Protein AF-A0A2V5W093-F1 (afdb_monomer)

pLDDT: mean 93.18, std 8.91, range [50.94, 98.44]

Structure (mmCIF, N/CA/C/O backbone):
data_AF-A0A2V5W093-F1
#
_entry.id   AF-A0A2V5W093-F1
#
loop_
_atom_site.group_PDB
_atom_site.id
_atom_site.type_symbol
_atom_site.label_atom_id
_atom_site.label_alt_id
_atom_site.label_comp_id
_atom_site.label_asym_id
_atom_site.label_entity_id
_atom_site.label_seq_id
_atom_site.pdbx_PDB_ins_code
_atom_site.Cartn_x
_atom_site.Cartn_y
_atom_site.Cartn_z
_atom_site.occupancy
_atom_site.B_iso_or_equiv
_atom_site.auth_seq_id
_atom_site.auth_comp_id
_atom_site.auth_asym_id
_atom_site.auth_atom_id
_atom_site.pdbx_PDB_model_num
ATOM 1 N N . LEU A 1 1 ? -13.542 -5.066 -13.330 1.00 55.34 1 LEU A N 1
ATOM 2 C CA . LEU A 1 1 ? -12.775 -5.740 -12.252 1.00 55.34 1 LEU A CA 1
ATOM 3 C C . LEU A 1 1 ? -13.691 -6.480 -11.284 1.00 55.34 1 LEU A C 1
ATOM 5 O O . LEU A 1 1 ? -13.252 -7.452 -10.690 1.00 55.34 1 LEU A O 1
ATOM 9 N N . GLU A 1 2 ? -14.960 -6.097 -11.177 1.00 50.94 2 GLU A N 1
ATOM 10 C CA . GLU A 1 2 ? -15.970 -6.882 -10.472 1.00 50.94 2 GLU A CA 1
ATOM 11 C C . GLU A 1 2 ? -16.618 -7.859 -11.447 1.00 50.94 2 GLU A C 1
ATOM 13 O O . GLU A 1 2 ? -17.283 -7.426 -12.386 1.00 50.94 2 GLU A O 1
ATOM 18 N N . THR A 1 3 ? -16.398 -9.166 -11.285 1.00 55.53 3 THR A N 1
ATOM 19 C CA . THR A 1 3 ? -17.405 -10.126 -11.774 1.00 55.53 3 THR A CA 1
ATOM 20 C C . THR A 1 3 ? -17.387 -11.496 -11.092 1.00 55.53 3 THR A C 1
ATOM 22 O O . THR A 1 3 ? -18.453 -12.084 -11.027 1.00 55.53 3 THR A O 1
ATOM 25 N N . ILE A 1 4 ? -16.282 -12.026 -10.535 1.00 62.44 4 ILE A N 1
ATOM 26 C CA . ILE A 1 4 ? -16.303 -13.373 -9.896 1.00 62.44 4 ILE A CA 1
ATOM 27 C C . ILE A 1 4 ? -15.217 -13.554 -8.802 1.00 62.44 4 ILE A C 1
ATOM 29 O O . ILE A 1 4 ? -14.559 -14.589 -8.730 1.00 62.44 4 ILE A O 1
ATOM 33 N N . GLY A 1 5 ? -14.954 -12.548 -7.960 1.00 68.56 5 GLY A N 1
ATOM 34 C CA . GLY A 1 5 ? -13.890 -12.648 -6.949 1.00 68.56 5 GLY A CA 1
ATOM 35 C C . GLY A 1 5 ? -14.062 -11.712 -5.752 1.00 68.56 5 GLY A C 1
ATOM 36 O O . GLY A 1 5 ? -14.987 -10.898 -5.744 1.00 68.56 5 GLY A O 1
ATOM 37 N N . PRO A 1 6 ? -13.187 -11.824 -4.732 1.00 80.81 6 PRO A N 1
ATOM 38 C CA . PRO A 1 6 ? -13.160 -10.893 -3.610 1.00 80.81 6 PRO A CA 1
ATOM 39 C C . PRO A 1 6 ? -13.072 -9.437 -4.095 1.00 80.81 6 PRO A C 1
ATOM 41 O O . PRO A 1 6 ? -12.451 -9.192 -5.133 1.00 80.81 6 PRO A O 1
ATOM 44 N N . PRO A 1 7 ? -13.641 -8.467 -3.357 1.00 87.69 7 PRO A N 1
ATOM 45 C CA . PRO A 1 7 ? -13.568 -7.057 -3.723 1.00 87.69 7 PRO A CA 1
ATOM 46 C C . PRO A 1 7 ? -12.128 -6.610 -3.995 1.00 87.69 7 PRO A C 1
ATOM 48 O O . PRO A 1 7 ? -11.230 -6.849 -3.185 1.00 87.69 7 PRO A O 1
ATOM 51 N N . VAL A 1 8 ? -11.918 -5.934 -5.126 1.00 91.94 8 VAL A N 1
ATOM 52 C CA . VAL A 1 8 ? -10.605 -5.426 -5.539 1.00 91.94 8 VAL A CA 1
ATOM 53 C C . VAL A 1 8 ? -10.576 -3.916 -5.356 1.00 91.94 8 VAL A C 1
ATOM 55 O O . VAL A 1 8 ? -11.416 -3.198 -5.889 1.00 91.94 8 VAL A O 1
ATOM 58 N N . THR A 1 9 ? -9.581 -3.423 -4.624 1.00 94.81 9 THR A N 1
ATOM 59 C CA . THR A 1 9 ? -9.245 -1.996 -4.579 1.00 94.81 9 THR A CA 1
ATOM 60 C C . THR A 1 9 ? -7.979 -1.770 -5.392 1.00 94.81 9 THR A C 1
ATOM 62 O O . THR A 1 9 ? -6.961 -2.411 -5.136 1.00 94.81 9 THR A O 1
ATOM 65 N N . SER A 1 10 ? -8.035 -0.859 -6.359 1.00 95.62 10 SER A N 1
ATOM 66 C CA . SER A 1 10 ? -6.904 -0.499 -7.215 1.00 95.62 10 SER A CA 1
ATOM 67 C C . SER A 1 10 ? -6.608 0.992 -7.126 1.00 95.62 10 SER A C 1
ATOM 69 O O . SER A 1 10 ? -7.521 1.806 -7.000 1.00 95.62 10 SER A O 1
ATOM 71 N N . VAL A 1 11 ? -5.331 1.337 -7.256 1.00 97.75 11 VAL A N 1
ATOM 72 C CA . VAL A 1 11 ? -4.872 2.699 -7.533 1.00 97.75 11 VAL A CA 1
ATOM 73 C C . VAL A 1 11 ? -4.169 2.718 -8.875 1.00 97.75 11 VAL A C 1
ATOM 75 O O . VAL A 1 11 ? -3.580 1.718 -9.287 1.00 97.75 11 VAL A O 1
ATOM 78 N N . ARG A 1 12 ? -4.223 3.857 -9.550 1.00 98.06 12 ARG A N 1
ATOM 79 C CA . ARG A 1 12 ? -3.618 4.036 -10.860 1.00 98.06 12 ARG A CA 1
ATOM 80 C C . ARG A 1 12 ? -2.090 4.070 -10.775 1.00 98.06 12 ARG A C 1
ATOM 82 O O . ARG A 1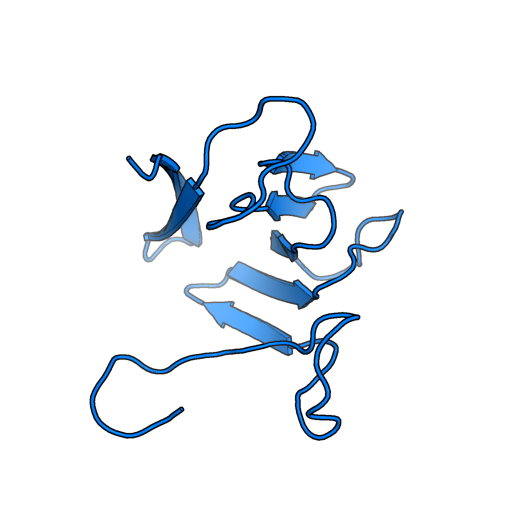 12 ? -1.518 4.853 -10.014 1.00 98.06 12 ARG A O 1
ATOM 89 N N . GLY A 1 13 ? -1.431 3.255 -11.591 1.00 96.88 13 GLY A N 1
ATOM 90 C CA . GLY A 1 13 ? 0.006 3.280 -11.829 1.00 96.88 13 GLY A CA 1
ATOM 91 C C . GLY A 1 13 ? 0.428 4.292 -12.890 1.00 96.88 13 GLY A C 1
ATOM 92 O O . GLY A 1 13 ? -0.365 4.734 -13.718 1.00 96.88 13 GLY A O 1
ATOM 93 N N . ASN A 1 14 ? 1.714 4.651 -12.907 1.00 96.25 14 ASN A N 1
ATOM 94 C CA . ASN A 1 14 ? 2.222 5.668 -13.837 1.00 96.25 14 ASN A CA 1
ATOM 95 C C . ASN A 1 14 ? 2.207 5.229 -15.312 1.00 96.25 14 ASN A C 1
ATOM 97 O O . ASN A 1 14 ? 2.336 6.074 -16.192 1.00 96.25 14 ASN A O 1
ATOM 101 N N . CYS A 1 15 ? 2.054 3.929 -15.579 1.00 94.31 15 CYS A N 1
ATOM 102 C CA . CYS A 1 15 ? 1.915 3.373 -16.926 1.00 94.31 15 CYS A CA 1
ATOM 103 C C . CYS A 1 15 ? 0.461 3.021 -17.288 1.00 94.31 15 CYS A C 1
ATOM 105 O O . CYS A 1 15 ? 0.222 2.560 -18.402 1.00 94.31 15 CYS A O 1
ATOM 107 N N . ASP A 1 16 ? -0.501 3.202 -16.375 1.00 96.38 16 ASP A N 1
ATOM 108 C CA . ASP A 1 16 ? -1.896 2.854 -16.640 1.00 96.38 16 ASP A CA 1
ATOM 109 C C . ASP A 1 16 ? -2.579 3.929 -17.493 1.00 96.38 16 ASP A C 1
ATOM 111 O O . ASP A 1 16 ? -2.577 5.125 -17.166 1.00 96.38 16 ASP A O 1
ATOM 115 N N . SER A 1 17 ? -3.218 3.477 -18.573 1.00 96.00 17 SER A N 1
ATOM 116 C CA . SER A 1 17 ? -3.996 4.308 -19.497 1.00 96.00 17 SER A CA 1
ATOM 117 C C . SER A 1 17 ? -5.422 4.586 -19.019 1.00 96.00 17 SER A C 1
ATOM 119 O O . SER A 1 17 ? -6.107 5.409 -19.618 1.00 96.00 17 SER A O 1
ATOM 121 N N . ASN A 1 18 ? -5.883 3.935 -17.947 1.00 94.94 18 ASN A N 1
ATOM 122 C CA . ASN A 1 18 ? -7.180 4.228 -17.348 1.00 94.94 18 ASN A CA 1
ATOM 123 C C . ASN A 1 18 ? -7.057 5.409 -16.373 1.00 94.94 18 ASN A C 1
ATOM 125 O O . ASN A 1 18 ? -6.551 5.261 -15.261 1.00 94.94 18 ASN A O 1
ATOM 129 N N . PHE A 1 19 ? -7.513 6.582 -16.808 1.00 93.25 19 PHE A N 1
ATOM 130 C CA . PHE A 1 19 ? -7.450 7.823 -16.032 1.00 93.25 19 PHE A CA 1
ATOM 131 C C . PHE A 1 19 ? -8.553 7.938 -14.968 1.00 93.25 19 PHE A C 1
ATOM 133 O O . PHE A 1 19 ? -8.406 8.753 -14.063 1.00 93.25 19 PHE A O 1
ATOM 140 N N . GLU A 1 20 ? -9.591 7.097 -15.027 1.00 95.81 20 GLU A N 1
ATOM 141 C CA . GLU A 1 20 ? -10.690 7.075 -14.048 1.00 95.81 20 GLU A CA 1
ATOM 142 C C . GLU A 1 20 ? -10.292 6.380 -12.737 1.00 95.81 20 GLU A C 1
ATOM 144 O O . GLU A 1 20 ? -10.968 6.503 -11.717 1.00 95.81 20 GLU A O 1
ATOM 149 N N . TRP A 1 21 ? -9.193 5.618 -12.740 1.00 96.75 21 TRP A N 1
ATOM 150 C CA . TRP A 1 21 ? -8.697 4.984 -11.524 1.00 96.75 21 TRP A CA 1
ATOM 151 C C . TRP A 1 21 ? -8.106 6.015 -10.556 1.00 96.75 21 TRP A C 1
ATOM 153 O O . TRP A 1 21 ? -7.327 6.882 -10.967 1.00 96.75 21 TRP A O 1
ATOM 163 N N . PRO A 1 22 ? -8.405 5.901 -9.251 1.00 97.81 22 PRO A N 1
ATOM 164 C CA . PRO A 1 22 ? -7.929 6.857 -8.264 1.00 97.81 22 PRO A CA 1
ATOM 165 C C . PRO A 1 22 ? -6.407 6.777 -8.118 1.00 97.81 22 PRO A C 1
ATOM 167 O O . PRO A 1 22 ? -5.822 5.695 -8.115 1.00 97.81 22 PRO A O 1
ATOM 170 N N . LEU A 1 23 ? -5.749 7.922 -7.941 1.00 97.81 23 LEU A N 1
ATOM 171 C CA . LEU A 1 23 ? -4.311 7.966 -7.643 1.00 97.81 23 LEU A CA 1
ATOM 172 C C . LEU A 1 23 ? -4.007 7.531 -6.203 1.00 97.81 23 LEU A C 1
ATOM 174 O O . LEU A 1 23 ? -2.947 6.967 -5.931 1.00 97.81 23 LEU A O 1
ATOM 178 N N . ILE A 1 24 ? -4.936 7.812 -5.287 1.00 97.75 24 ILE A N 1
ATOM 179 C CA . ILE A 1 24 ? -4.826 7.538 -3.856 1.00 97.75 24 ILE A CA 1
ATOM 180 C C . ILE A 1 24 ? -6.149 6.949 -3.377 1.00 97.75 24 ILE A C 1
ATOM 182 O O . ILE A 1 24 ? -7.214 7.457 -3.728 1.00 97.75 24 ILE A O 1
ATOM 186 N N . VAL A 1 25 ? -6.080 5.908 -2.549 1.00 98.31 25 VAL A N 1
ATOM 187 C CA . VAL A 1 25 ? -7.238 5.379 -1.819 1.00 98.31 25 VAL A CA 1
ATOM 188 C C . VAL A 1 25 ? -6.869 5.220 -0.351 1.00 98.31 25 VAL A C 1
ATOM 190 O O . VAL A 1 25 ? -5.902 4.532 -0.027 1.00 98.31 25 VAL A O 1
ATOM 193 N N . ASP A 1 26 ? -7.668 5.816 0.530 1.00 97.81 26 ASP A N 1
ATOM 194 C CA . ASP A 1 26 ? -7.541 5.646 1.975 1.00 97.81 26 ASP A CA 1
ATOM 195 C C . ASP A 1 26 ? -8.574 4.637 2.482 1.00 97.81 26 ASP A C 1
ATOM 197 O O . ASP A 1 26 ? -9.753 4.691 2.127 1.00 97.81 26 ASP A O 1
ATOM 201 N N . LEU A 1 27 ? -8.135 3.699 3.322 1.00 96.00 27 LEU A N 1
ATOM 202 C CA . LEU A 1 27 ? -8.975 2.647 3.892 1.00 96.00 27 LEU A CA 1
ATOM 203 C C . LEU A 1 27 ? -8.762 2.556 5.400 1.00 96.00 27 LEU A C 1
ATOM 205 O O . LEU A 1 27 ? -7.659 2.743 5.903 1.00 96.00 27 LEU A O 1
ATOM 209 N N . LYS A 1 28 ? -9.807 2.155 6.125 1.00 97.25 28 LYS A N 1
ATOM 210 C CA . LYS A 1 28 ? -9.696 1.732 7.524 1.00 97.25 28 LYS A CA 1
ATOM 211 C C . LYS A 1 28 ? -10.149 0.283 7.663 1.00 97.25 28 LYS A C 1
ATOM 213 O O . LYS A 1 28 ? -11.220 -0.075 7.165 1.00 97.25 28 LYS A O 1
ATOM 218 N N . ARG A 1 29 ? -9.338 -0.562 8.305 1.00 95.75 29 ARG A N 1
ATOM 219 C CA . ARG A 1 29 ? -9.638 -1.982 8.570 1.00 95.75 29 ARG A CA 1
ATOM 220 C C . ARG A 1 29 ? -9.157 -2.344 9.971 1.00 95.75 29 ARG A C 1
ATOM 222 O O . ARG A 1 29 ? -8.009 -2.074 10.297 1.00 95.75 29 ARG A O 1
ATOM 229 N N . ASN A 1 30 ? -10.044 -2.904 10.796 1.00 96.81 30 ASN A N 1
ATOM 230 C CA . ASN A 1 30 ? -9.785 -3.254 12.203 1.00 96.81 30 ASN A CA 1
ATOM 231 C C . ASN A 1 30 ? -9.041 -2.146 12.974 1.00 96.81 30 ASN A C 1
ATOM 233 O O . ASN A 1 30 ? -8.039 -2.387 13.637 1.00 96.81 30 ASN A O 1
ATOM 237 N N . GLY A 1 31 ? -9.489 -0.897 12.812 1.00 96.81 31 GLY A N 1
ATOM 238 C CA . GLY A 1 31 ? -8.879 0.268 13.461 1.00 96.81 31 GLY A CA 1
ATOM 239 C C . GLY A 1 31 ? -7.646 0.851 12.760 1.00 96.81 31 GLY A C 1
ATOM 240 O O . GLY A 1 31 ? -7.388 2.037 12.944 1.00 96.81 31 GLY A O 1
ATOM 241 N N . VAL A 1 32 ? -6.959 0.087 11.906 1.00 98.25 32 VAL A N 1
ATOM 242 C CA . VAL A 1 32 ? -5.732 0.497 11.205 1.00 98.25 32 VAL A CA 1
ATOM 243 C C . VAL A 1 32 ? -6.060 1.312 9.955 1.00 98.25 32 VAL A C 1
ATOM 245 O O . VAL A 1 32 ? -6.937 0.934 9.170 1.00 98.25 32 VAL A O 1
ATOM 248 N 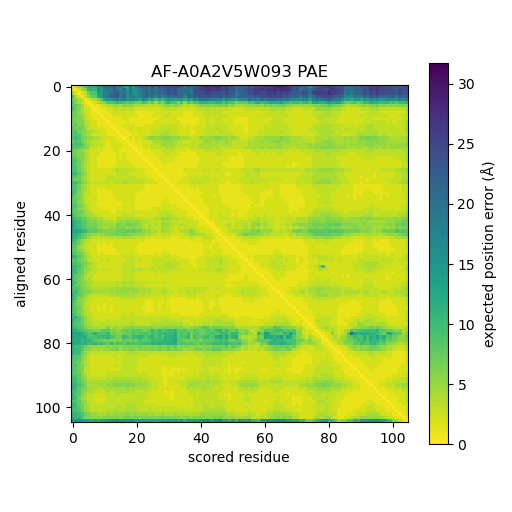N . ARG A 1 33 ? -5.358 2.433 9.769 1.00 98.38 33 ARG A N 1
ATOM 249 C CA . ARG A 1 33 ? -5.498 3.357 8.637 1.00 98.38 33 ARG A CA 1
ATOM 250 C C . ARG A 1 33 ? -4.445 3.059 7.576 1.00 98.38 33 ARG A C 1
ATOM 252 O O . ARG A 1 33 ? -3.244 3.107 7.842 1.00 98.38 33 ARG A O 1
ATOM 259 N N . PHE A 1 34 ? -4.911 2.792 6.367 1.00 98.25 34 PHE A N 1
ATOM 260 C CA . PHE A 1 34 ? -4.097 2.480 5.204 1.00 98.25 34 PHE A CA 1
ATOM 261 C C . PHE A 1 34 ? -4.232 3.582 4.170 1.00 98.25 34 PHE A C 1
ATOM 263 O O . PHE A 1 34 ? -5.340 4.053 3.920 1.00 98.25 34 PHE A O 1
ATOM 270 N N . ARG A 1 35 ? -3.127 3.894 3.502 1.00 98.38 35 ARG A N 1
ATOM 271 C CA . ARG A 1 35 ? -3.135 4.615 2.233 1.00 98.38 35 ARG A CA 1
ATOM 272 C C . ARG A 1 35 ? -2.531 3.746 1.149 1.00 98.38 35 ARG A C 1
ATOM 274 O O . ARG A 1 35 ? -1.440 3.210 1.324 1.00 98.38 35 ARG A O 1
ATOM 281 N N . LEU A 1 36 ? -3.234 3.627 0.034 1.00 98.38 36 LEU A N 1
ATOM 282 C CA . LEU A 1 36 ? -2.761 2.992 -1.185 1.00 98.38 36 LEU A CA 1
ATOM 283 C C . LEU A 1 36 ? -2.356 4.097 -2.158 1.00 98.38 36 LEU A C 1
ATOM 285 O O . LEU A 1 36 ? -3.123 5.033 -2.380 1.00 98.38 36 LEU A O 1
ATOM 289 N N . VAL A 1 37 ? -1.162 3.991 -2.736 1.00 98.19 37 VAL A N 1
ATOM 290 C CA . VAL A 1 37 ? -0.660 4.908 -3.769 1.00 98.19 37 VAL A CA 1
ATOM 291 C C . VAL A 1 37 ? 0.372 4.189 -4.628 1.00 98.19 37 VAL A C 1
ATOM 293 O O . VAL A 1 37 ? 1.162 3.410 -4.109 1.00 98.19 37 VAL A O 1
ATOM 296 N N . HIS A 1 38 ? 0.414 4.420 -5.940 1.00 98.06 38 HIS A N 1
ATOM 297 C CA . HIS A 1 38 ? 1.420 3.740 -6.761 1.00 98.06 38 HIS A CA 1
ATOM 298 C C . HIS A 1 38 ? 2.842 4.251 -6.485 1.00 98.06 38 HIS A C 1
ATOM 300 O O . HIS A 1 38 ? 3.737 3.455 -6.188 1.00 98.06 38 HIS A O 1
ATOM 306 N N . ILE A 1 39 ? 3.039 5.571 -6.555 1.00 97.69 39 ILE A N 1
ATOM 307 C CA . ILE A 1 39 ? 4.321 6.233 -6.292 1.00 97.69 39 ILE A CA 1
ATOM 308 C C . ILE A 1 39 ? 4.323 6.722 -4.837 1.00 97.69 39 ILE A C 1
ATOM 310 O O . ILE A 1 39 ? 3.505 7.578 -4.495 1.00 97.69 39 ILE A O 1
ATOM 314 N N . PRO A 1 40 ? 5.197 6.198 -3.961 1.00 96.25 40 PRO A N 1
ATOM 315 C CA . PRO A 1 40 ? 5.241 6.644 -2.575 1.00 96.25 40 PRO A CA 1
ATOM 316 C C . PRO A 1 40 ? 5.782 8.083 -2.473 1.00 96.25 40 PRO A C 1
ATOM 318 O O . PRO A 1 40 ? 6.700 8.436 -3.215 1.00 96.25 40 PRO A O 1
ATOM 321 N N . PRO A 1 41 ? 5.279 8.901 -1.531 1.00 94.62 41 PRO A N 1
ATOM 322 C CA . PRO A 1 41 ? 5.903 10.174 -1.190 1.00 94.62 41 PRO A CA 1
ATOM 323 C C . PRO A 1 41 ? 7.250 9.959 -0.483 1.00 94.62 41 PRO A C 1
ATOM 325 O O . PRO A 1 41 ? 7.510 8.899 0.092 1.00 94.62 41 PRO A O 1
ATOM 328 N N . GLU A 1 42 ? 8.099 10.988 -0.494 1.00 90.19 42 GLU A N 1
ATOM 329 C CA . GLU A 1 42 ? 9.394 10.959 0.201 1.00 90.19 42 GLU A CA 1
ATOM 330 C C . GLU A 1 42 ? 9.243 10.933 1.728 1.00 90.19 42 GLU A C 1
ATOM 332 O O . GLU A 1 42 ? 9.977 10.216 2.411 1.00 90.19 42 GLU A O 1
ATOM 337 N N . ARG A 1 43 ? 8.271 11.693 2.250 1.00 91.31 43 ARG A N 1
ATOM 338 C CA . ARG A 1 43 ? 7.934 11.779 3.678 1.00 91.31 43 ARG A CA 1
ATOM 339 C C . ARG A 1 43 ? 6.695 10.963 3.999 1.00 91.31 43 ARG A C 1
ATOM 341 O O . ARG A 1 43 ? 5.832 10.776 3.137 1.00 91.31 43 ARG A O 1
ATOM 348 N N . ALA A 1 44 ? 6.594 10.488 5.235 1.00 91.88 44 ALA A N 1
ATOM 349 C CA . ALA A 1 44 ? 5.408 9.775 5.667 1.00 91.88 44 ALA A CA 1
ATOM 350 C C . ALA A 1 44 ? 4.201 10.722 5.712 1.00 91.88 44 ALA A C 1
ATOM 352 O O . ALA A 1 44 ? 4.287 11.801 6.300 1.00 91.88 44 ALA A O 1
ATOM 353 N N . PRO A 1 45 ? 3.063 10.347 5.102 1.00 91.56 45 PRO A N 1
ATOM 354 C CA . PRO A 1 45 ? 1.830 11.084 5.302 1.00 91.56 45 PRO A CA 1
ATOM 355 C C . PRO A 1 45 ? 1.419 11.042 6.770 1.00 91.56 45 PRO A C 1
ATOM 357 O O . PRO A 1 45 ? 1.509 10.002 7.424 1.00 91.56 45 PRO A O 1
ATOM 360 N N . GLU A 1 46 ? 0.900 12.155 7.267 1.00 91.12 46 GLU A N 1
ATOM 361 C CA . GLU A 1 46 ? 0.271 12.186 8.580 1.00 91.12 46 GLU A CA 1
ATOM 362 C C . GLU A 1 46 ? -1.029 11.369 8.578 1.00 91.12 46 GLU A C 1
ATOM 364 O O . GLU A 1 46 ? -1.657 11.143 7.541 1.00 91.12 46 GLU A O 1
ATOM 369 N N . ASN A 1 47 ? -1.471 10.965 9.768 1.00 93.06 47 ASN A N 1
ATOM 370 C CA . ASN A 1 47 ? -2.775 10.335 9.995 1.00 93.06 47 ASN A CA 1
ATOM 371 C C . ASN A 1 47 ? -3.011 8.979 9.307 1.00 93.06 47 ASN A C 1
ATOM 373 O O . ASN A 1 47 ? -4.160 8.545 9.211 1.00 93.06 47 ASN A O 1
ATOM 377 N N . ILE A 1 48 ? -1.954 8.275 8.907 1.00 97.06 48 ILE A N 1
ATOM 378 C CA . ILE A 1 48 ? -2.025 6.879 8.459 1.00 97.06 48 ILE A CA 1
ATOM 379 C C . ILE A 1 48 ? -1.096 6.004 9.294 1.00 97.06 48 ILE A C 1
ATOM 381 O O . ILE A 1 48 ? -0.132 6.489 9.876 1.00 97.06 48 ILE A O 1
ATOM 385 N N . ASP A 1 49 ? -1.377 4.707 9.343 1.00 98.19 49 ASP A N 1
ATOM 386 C CA . ASP A 1 49 ? -0.553 3.741 10.072 1.00 98.19 49 ASP A CA 1
ATOM 387 C C . ASP A 1 49 ? 0.291 2.898 9.099 1.00 98.19 49 ASP A C 1
ATOM 389 O O . ASP A 1 49 ? 1.404 2.476 9.429 1.00 98.19 49 ASP A O 1
ATOM 393 N N . VAL A 1 50 ? -0.220 2.683 7.879 1.00 98.38 50 VAL A N 1
ATOM 394 C CA . VAL A 1 50 ? 0.412 1.877 6.827 1.00 98.38 50 VAL A CA 1
ATOM 395 C C . VAL A 1 50 ? 0.273 2.547 5.457 1.00 98.38 50 VAL A C 1
ATOM 397 O O . VAL A 1 50 ? -0.828 2.909 5.042 1.00 98.38 50 VAL A O 1
ATOM 400 N N . LEU A 1 51 ? 1.375 2.644 4.714 1.00 98.44 51 LEU A N 1
ATOM 401 C CA . LEU A 1 51 ? 1.400 3.033 3.306 1.00 98.44 51 LEU A CA 1
ATOM 402 C C . LEU A 1 51 ? 1.677 1.804 2.431 1.00 98.44 51 LEU A C 1
ATOM 404 O O . LEU A 1 51 ? 2.756 1.217 2.508 1.00 98.44 51 LEU A O 1
ATOM 408 N N . LEU A 1 52 ? 0.728 1.447 1.572 1.00 98.38 52 LEU A N 1
ATOM 409 C CA . LEU A 1 52 ? 0.879 0.411 0.553 1.00 98.38 52 LEU A CA 1
ATOM 410 C C . LEU A 1 52 ? 1.271 1.068 -0.770 1.00 98.38 52 LEU A C 1
ATOM 412 O O . LEU A 1 52 ? 0.540 1.927 -1.269 1.00 98.38 52 LEU A O 1
ATOM 416 N N . HIS A 1 53 ? 2.409 0.667 -1.338 1.00 98.19 53 HIS A N 1
ATOM 417 C CA . HIS A 1 53 ? 2.903 1.269 -2.571 1.00 98.19 53 HIS A CA 1
ATOM 418 C C . HIS A 1 53 ? 3.574 0.304 -3.545 1.00 98.19 53 HIS A C 1
ATOM 420 O O . HIS A 1 53 ? 3.906 -0.829 -3.203 1.00 98.19 53 HIS A O 1
ATOM 426 N N . GLY A 1 54 ? 3.785 0.787 -4.771 1.00 96.06 54 GLY A N 1
ATOM 427 C CA . GLY A 1 54 ? 4.501 0.090 -5.835 1.00 96.06 54 GLY A CA 1
ATOM 428 C C . GLY A 1 54 ? 5.675 0.916 -6.361 1.00 96.06 54 GLY A C 1
ATOM 429 O O . GLY A 1 54 ? 6.511 1.394 -5.586 1.00 96.06 54 GLY A O 1
ATOM 430 N N . HIS A 1 55 ? 5.726 1.066 -7.688 1.00 96.50 55 HIS A N 1
ATOM 431 C CA . HIS A 1 55 ? 6.673 1.873 -8.468 1.00 96.50 55 HIS A CA 1
ATOM 432 C C . HIS A 1 55 ? 8.127 1.373 -8.504 1.00 96.50 55 HIS A C 1
ATOM 434 O O . HIS A 1 55 ? 8.704 1.236 -9.577 1.00 96.50 55 HIS A O 1
ATOM 440 N N . THR A 1 56 ? 8.731 1.031 -7.365 1.00 93.69 56 THR A N 1
ATOM 441 C CA . THR A 1 56 ? 10.167 0.684 -7.313 1.00 93.69 56 THR A CA 1
ATOM 442 C C . THR A 1 56 ? 10.489 -0.720 -7.823 1.00 93.69 56 THR A C 1
ATOM 444 O O . THR A 1 56 ? 11.653 -1.011 -8.101 1.00 93.69 56 THR A O 1
ATOM 447 N N . HIS A 1 57 ? 9.480 -1.597 -7.908 1.00 94.44 57 HIS A N 1
ATOM 448 C CA . HIS A 1 57 ? 9.619 -3.029 -8.208 1.00 94.44 57 HIS A CA 1
ATOM 449 C C . HIS A 1 57 ? 10.548 -3.773 -7.227 1.00 94.44 57 HIS A C 1
ATOM 451 O O . HIS A 1 57 ? 11.076 -4.841 -7.542 1.00 94.44 57 HIS A O 1
ATOM 457 N N . LEU A 1 58 ? 10.745 -3.204 -6.034 1.00 93.94 58 LEU A N 1
ATOM 458 C CA . LEU A 1 58 ? 11.558 -3.752 -4.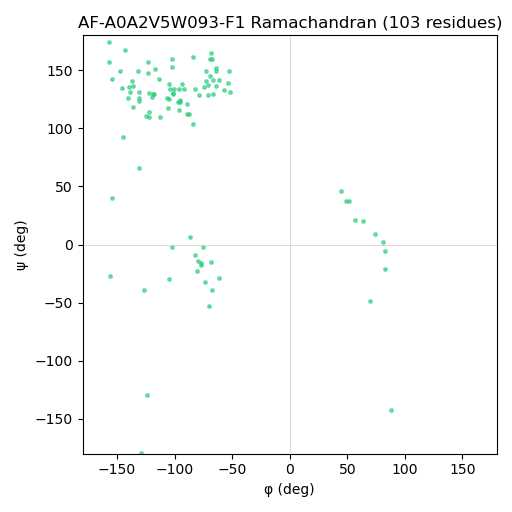956 1.00 93.94 58 LEU A CA 1
ATOM 459 C C . LEU A 1 58 ? 10.668 -3.966 -3.731 1.00 93.94 58 LEU A C 1
ATOM 461 O O . LEU A 1 58 ? 10.014 -3.006 -3.307 1.00 93.94 58 LEU A O 1
ATOM 465 N N . PRO A 1 59 ? 10.653 -5.175 -3.144 1.00 95.50 59 PRO A N 1
ATOM 466 C CA . PRO A 1 59 ? 9.973 -5.406 -1.884 1.00 95.50 59 PRO A CA 1
ATOM 467 C C . PRO A 1 59 ? 10.436 -4.428 -0.807 1.00 95.50 59 PRO A C 1
ATOM 469 O O . PRO A 1 59 ? 11.628 -4.137 -0.681 1.00 95.50 59 PRO A O 1
ATOM 472 N N . ARG A 1 60 ? 9.493 -3.936 -0.009 1.00 96.31 60 ARG A N 1
ATOM 473 C CA . ARG A 1 60 ? 9.769 -3.023 1.099 1.00 96.31 60 ARG A CA 1
ATOM 474 C C . ARG A 1 60 ? 8.910 -3.394 2.292 1.00 96.31 60 ARG A C 1
ATOM 476 O O . ARG A 1 60 ? 7.718 -3.637 2.142 1.00 96.31 60 ARG A O 1
ATOM 483 N N . ASN A 1 61 ? 9.530 -3.412 3.464 1.00 97.25 61 ASN A N 1
ATOM 484 C CA . ASN A 1 61 ? 8.861 -3.513 4.751 1.00 97.25 61 ASN A CA 1
ATOM 485 C C . ASN A 1 61 ? 9.657 -2.678 5.752 1.00 97.25 61 ASN A C 1
ATOM 487 O O . ASN A 1 61 ? 10.664 -3.133 6.288 1.00 97.25 61 ASN A O 1
ATOM 491 N N . GLU A 1 62 ? 9.267 -1.419 5.911 1.00 96.81 62 GLU A N 1
ATOM 492 C CA . GLU A 1 62 ? 10.071 -0.431 6.624 1.00 96.81 62 GLU A CA 1
ATOM 493 C C . GLU A 1 62 ? 9.177 0.549 7.376 1.00 96.81 62 GLU A C 1
ATOM 495 O O . GLU A 1 62 ? 8.214 1.065 6.816 1.00 96.81 62 GLU A O 1
ATOM 500 N N . ARG A 1 63 ? 9.506 0.855 8.633 1.00 96.19 63 ARG A N 1
ATOM 501 C CA . ARG A 1 63 ? 8.815 1.899 9.394 1.00 96.19 63 ARG A CA 1
ATOM 502 C C . ARG A 1 63 ? 9.587 3.215 9.290 1.00 96.19 63 ARG A C 1
ATOM 504 O O . ARG A 1 63 ? 10.762 3.255 9.639 1.00 96.19 63 ARG A O 1
ATOM 511 N N . ARG A 1 64 ? 8.927 4.284 8.840 1.00 95.12 64 ARG A N 1
ATOM 512 C CA . ARG A 1 64 ? 9.475 5.649 8.765 1.00 95.12 64 ARG A CA 1
ATOM 513 C C . ARG A 1 64 ? 8.495 6.631 9.376 1.00 95.12 64 ARG A C 1
ATOM 515 O O . ARG A 1 64 ? 7.317 6.574 9.046 1.00 95.12 64 ARG A O 1
ATOM 522 N N . GLU A 1 65 ? 8.982 7.499 10.263 1.00 94.56 65 GLU A N 1
ATOM 523 C CA . GLU A 1 65 ? 8.179 8.580 10.866 1.00 94.56 65 GLU A CA 1
ATOM 524 C C . GLU A 1 65 ? 6.848 8.069 11.464 1.00 94.56 65 GLU A C 1
ATOM 526 O O . GLU A 1 65 ? 5.802 8.694 11.358 1.00 94.56 65 GLU A O 1
ATOM 531 N N . GLY A 1 66 ? 6.872 6.872 12.064 1.00 94.88 66 GLY A N 1
ATOM 532 C CA . GLY A 1 66 ? 5.685 6.248 12.658 1.00 94.88 66 GLY A CA 1
ATOM 533 C C . GLY A 1 66 ? 4.767 5.495 11.684 1.00 94.88 66 GLY A C 1
ATOM 534 O O . GLY A 1 66 ? 3.886 4.781 12.157 1.00 94.88 66 GLY A O 1
ATOM 535 N N . VAL A 1 67 ? 5.011 5.535 10.371 1.00 98.00 67 VAL A N 1
ATOM 536 C CA . VAL A 1 67 ? 4.210 4.850 9.338 1.00 98.00 67 VAL A CA 1
ATOM 537 C C . VAL A 1 67 ? 4.935 3.617 8.802 1.00 98.00 67 VAL A C 1
ATOM 539 O O . VAL A 1 67 ? 6.141 3.647 8.557 1.00 98.00 67 VAL A O 1
ATOM 542 N N . LEU A 1 68 ? 4.211 2.514 8.601 1.00 98.00 68 LEU A N 1
ATOM 543 C CA . LEU A 1 68 ? 4.740 1.298 7.981 1.00 98.00 68 LEU A CA 1
ATOM 544 C C . LEU A 1 68 ? 4.601 1.352 6.453 1.00 98.00 68 LEU A C 1
ATOM 546 O O . LEU A 1 68 ? 3.498 1.282 5.925 1.00 98.00 68 LEU A O 1
ATOM 550 N N . PHE A 1 69 ? 5.714 1.430 5.736 1.00 98.38 69 PHE A N 1
ATOM 551 C CA . PHE A 1 69 ? 5.773 1.387 4.278 1.00 98.38 69 PHE A CA 1
ATOM 552 C C . PHE A 1 69 ? 5.917 -0.057 3.802 1.00 98.38 69 PHE A C 1
ATOM 554 O O . PHE A 1 69 ? 6.901 -0.730 4.127 1.00 98.38 69 PHE A O 1
ATOM 561 N N . LEU A 1 70 ? 4.961 -0.506 2.992 1.00 98.44 70 LEU A N 1
ATOM 562 C CA . LEU A 1 70 ? 4.933 -1.842 2.410 1.00 98.44 70 LEU A CA 1
ATOM 563 C C . LEU A 1 70 ? 4.894 -1.761 0.884 1.00 98.44 70 LEU A C 1
ATOM 565 O O . LEU A 1 70 ? 4.049 -1.079 0.305 1.00 98.44 70 LEU A O 1
ATOM 569 N N . ASN A 1 71 ? 5.788 -2.507 0.242 1.00 98.00 71 ASN A N 1
ATOM 570 C CA . ASN A 1 71 ? 5.775 -2.750 -1.195 1.00 98.00 71 ASN A CA 1
ATOM 571 C C . ASN A 1 71 ? 5.917 -4.260 -1.429 1.00 98.00 71 ASN A C 1
ATOM 573 O O . ASN A 1 71 ? 6.890 -4.843 -0.944 1.00 98.00 71 ASN A O 1
ATOM 577 N N . PRO A 1 72 ? 4.978 -4.910 -2.140 1.00 97.44 72 PRO A N 1
ATO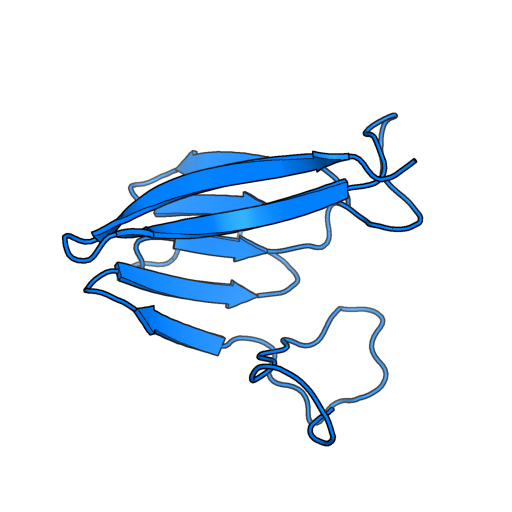M 578 C CA . PRO A 1 72 ? 5.034 -6.345 -2.408 1.00 97.44 72 PRO A CA 1
ATOM 579 C C . PRO A 1 72 ? 6.057 -6.730 -3.487 1.00 97.44 72 PRO A C 1
ATOM 581 O O . PRO A 1 72 ? 6.205 -7.912 -3.770 1.00 97.44 72 PRO A O 1
ATOM 584 N N . GLY A 1 73 ? 6.747 -5.768 -4.102 1.00 95.94 73 GLY A N 1
ATOM 585 C CA . GLY A 1 73 ? 7.647 -5.998 -5.224 1.00 95.94 73 GLY A CA 1
ATOM 586 C C . GLY A 1 73 ? 6.919 -5.934 -6.565 1.00 95.94 73 GLY A C 1
ATOM 587 O O . GLY A 1 73 ? 6.059 -5.083 -6.792 1.00 95.94 73 GLY A O 1
ATOM 588 N N . CYS A 1 74 ? 7.316 -6.800 -7.491 1.00 94.75 74 CYS A N 1
ATOM 589 C CA . CYS A 1 74 ? 6.743 -6.876 -8.830 1.00 94.75 74 CYS A CA 1
ATOM 590 C C . CYS A 1 74 ? 6.541 -8.338 -9.215 1.00 94.75 74 CYS A C 1
ATOM 592 O O . CYS A 1 74 ? 7.406 -9.170 -8.956 1.00 94.75 74 CYS A O 1
ATOM 594 N N . VAL A 1 75 ? 5.429 -8.638 -9.880 1.00 93.56 75 VAL A N 1
ATOM 595 C CA . VAL A 1 75 ? 5.082 -10.002 -10.298 1.00 93.56 75 VAL A CA 1
ATOM 596 C C . VAL A 1 75 ? 5.792 -10.466 -11.573 1.00 93.56 75 VAL A C 1
ATOM 598 O O . VAL A 1 75 ? 5.918 -11.663 -11.785 1.00 93.56 75 VAL A O 1
ATOM 601 N N . THR A 1 76 ? 6.260 -9.547 -12.424 1.00 87.50 76 THR A N 1
ATOM 602 C CA . THR A 1 76 ? 6.794 -9.880 -13.764 1.00 87.50 76 THR A CA 1
ATOM 603 C C . THR A 1 76 ? 8.190 -9.335 -14.036 1.00 87.50 76 THR A C 1
ATOM 605 O O . THR A 1 76 ? 8.996 -10.007 -14.671 1.00 87.50 76 THR A O 1
ATOM 608 N N . ARG A 1 77 ? 8.490 -8.110 -13.594 1.00 84.50 77 ARG A N 1
ATOM 609 C CA . ARG A 1 77 ? 9.764 -7.420 -13.861 1.00 84.50 77 ARG A CA 1
ATOM 610 C C . ARG A 1 77 ? 10.367 -6.853 -12.575 1.00 84.50 77 ARG A C 1
ATOM 612 O O . ARG A 1 77 ? 10.410 -5.630 -12.420 1.00 84.50 77 ARG A O 1
ATOM 619 N N . PRO A 1 78 ? 10.782 -7.702 -11.625 1.00 81.88 78 PRO A N 1
ATOM 620 C CA . PRO A 1 78 ? 11.420 -7.228 -10.407 1.00 81.88 78 PRO A CA 1
ATOM 621 C C . PRO A 1 78 ? 12.747 -6.529 -10.727 1.00 81.88 78 PRO A C 1
ATOM 623 O O . PRO A 1 78 ? 13.400 -6.818 -11.730 1.00 81.88 78 PRO A O 1
ATOM 626 N N . ASN A 1 79 ? 13.137 -5.578 -9.883 1.00 84.31 79 ASN A N 1
ATOM 627 C CA . ASN A 1 79 ? 14.335 -4.773 -10.107 1.00 84.31 79 ASN A CA 1
ATOM 628 C C . ASN A 1 79 ? 15.503 -5.256 -9.230 1.00 84.31 79 ASN A C 1
ATOM 630 O O . ASN A 1 79 ? 15.296 -5.919 -8.216 1.00 84.31 79 ASN A O 1
ATOM 634 N N . ARG A 1 80 ? 16.739 -4.912 -9.611 1.00 84.62 80 ARG A N 1
ATOM 635 C CA . ARG A 1 80 ? 17.976 -5.157 -8.837 1.00 84.62 80 ARG A CA 1
ATOM 636 C C . ARG A 1 80 ? 18.136 -6.592 -8.298 1.00 84.62 80 ARG A C 1
ATOM 638 O O . ARG A 1 80 ? 18.611 -6.782 -7.184 1.00 84.62 80 ARG A O 1
ATOM 645 N N . GLY A 1 81 ? 17.724 -7.595 -9.075 1.00 83.06 81 GLY A N 1
ATOM 646 C CA . GLY A 1 81 ? 17.844 -9.010 -8.698 1.0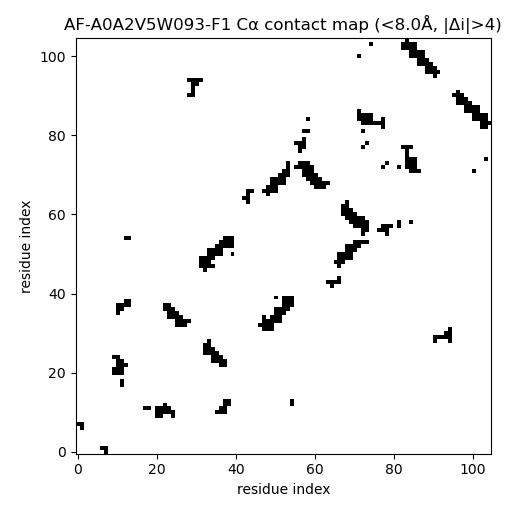0 83.06 81 GLY A CA 1
ATOM 647 C C . GLY A 1 81 ? 16.851 -9.486 -7.630 1.00 83.06 81 GLY A C 1
ATOM 648 O O . GLY A 1 81 ? 16.990 -10.603 -7.138 1.00 83.06 81 GLY A O 1
ATOM 649 N N . ALA A 1 82 ? 15.851 -8.675 -7.267 1.00 88.44 82 ALA A N 1
ATOM 650 C CA . ALA A 1 82 ? 14.771 -9.122 -6.395 1.00 88.44 82 ALA A CA 1
ATOM 651 C C . ALA A 1 82 ? 13.945 -10.241 -7.067 1.00 88.44 82 ALA A C 1
ATOM 653 O O . ALA A 1 82 ? 13.815 -10.257 -8.293 1.00 88.44 82 ALA A O 1
ATOM 654 N N . PRO A 1 83 ? 13.358 -11.174 -6.297 1.00 88.81 83 PRO A N 1
ATOM 655 C CA . PRO A 1 83 ? 12.469 -12.183 -6.854 1.00 88.81 83 PRO A CA 1
ATOM 656 C C . PRO A 1 83 ? 11.122 -11.573 -7.256 1.00 88.81 83 PRO A C 1
ATOM 658 O O . PRO A 1 83 ? 10.616 -10.646 -6.609 1.00 88.81 83 PRO A O 1
ATOM 661 N N . ALA A 1 84 ? 10.506 -12.154 -8.288 1.00 95.06 84 ALA A N 1
ATOM 662 C CA . ALA A 1 84 ? 9.107 -11.889 -8.589 1.00 95.06 84 ALA A CA 1
ATOM 663 C C . ALA A 1 84 ? 8.262 -12.227 -7.354 1.00 95.06 84 ALA A C 1
ATOM 665 O O . ALA A 1 84 ? 8.486 -13.252 -6.706 1.00 95.06 84 ALA A O 1
ATOM 666 N N . SER A 1 85 ? 7.354 -11.339 -6.962 1.00 96.25 85 SER A N 1
ATOM 667 C CA . SER A 1 85 ? 6.679 -11.479 -5.673 1.00 96.25 85 SER A CA 1
ATOM 668 C C . SER A 1 85 ? 5.334 -10.767 -5.576 1.00 96.25 85 SER A C 1
ATOM 670 O O . SER A 1 85 ? 5.034 -9.823 -6.307 1.00 96.25 85 SER A O 1
ATOM 672 N N . VAL A 1 86 ? 4.532 -11.273 -4.639 1.00 97.00 86 VAL A N 1
ATOM 673 C CA . VAL A 1 86 ? 3.350 -10.633 -4.050 1.00 97.00 86 VAL A CA 1
ATOM 674 C C . VAL A 1 86 ? 3.469 -10.699 -2.527 1.00 97.00 86 VAL A C 1
ATOM 676 O O . VAL A 1 86 ? 4.441 -11.239 -1.992 1.00 97.00 86 VAL A O 1
ATOM 679 N N . ALA A 1 87 ? 2.480 -10.187 -1.801 1.00 97.06 87 ALA A N 1
ATOM 680 C CA . ALA A 1 87 ? 2.456 -10.312 -0.354 1.00 97.06 87 ALA A CA 1
ATOM 681 C C . ALA A 1 87 ? 1.042 -10.418 0.208 1.00 97.06 87 ALA A C 1
ATOM 683 O O . ALA A 1 87 ? 0.106 -9.814 -0.313 1.00 97.06 87 ALA A O 1
ATOM 684 N N . ASN A 1 88 ? 0.934 -11.131 1.326 1.00 97.44 88 ASN A N 1
ATOM 685 C CA . ASN A 1 88 ? -0.255 -11.160 2.160 1.00 97.44 88 ASN A CA 1
ATOM 686 C C . ASN A 1 88 ? -0.038 -10.252 3.370 1.00 97.44 88 ASN A C 1
ATOM 688 O O . ASN A 1 88 ? 0.960 -10.383 4.086 1.00 97.44 88 ASN A O 1
ATOM 692 N N . LEU A 1 89 ? -1.000 -9.366 3.611 1.00 97.56 89 LEU A N 1
ATOM 693 C CA . LEU A 1 89 ? -1.094 -8.583 4.834 1.00 97.56 89 LEU A CA 1
ATOM 694 C C . LEU A 1 89 ? -2.328 -9.029 5.606 1.00 97.56 89 LEU A C 1
ATOM 696 O O . LEU A 1 89 ? -3.456 -8.772 5.195 1.00 97.56 89 LEU A O 1
ATOM 700 N N . GLU A 1 90 ? -2.106 -9.695 6.728 1.00 97.69 90 GLU A N 1
ATOM 701 C CA . GLU A 1 90 ? -3.177 -10.070 7.638 1.00 97.69 90 GLU A CA 1
ATOM 702 C C . GLU A 1 90 ? -3.338 -9.000 8.715 1.00 97.69 90 GLU A C 1
ATOM 704 O O . GLU A 1 90 ? -2.353 -8.485 9.251 1.00 97.69 90 GLU A O 1
ATOM 709 N N . ILE A 1 91 ? -4.593 -8.687 9.028 1.00 97.44 91 ILE A N 1
ATOM 710 C CA . ILE A 1 91 ? -4.974 -7.686 10.020 1.00 97.44 91 ILE A CA 1
ATOM 711 C C . ILE A 1 91 ? -5.832 -8.402 11.060 1.00 97.44 91 ILE A C 1
ATOM 713 O O . ILE A 1 91 ? -6.961 -8.801 10.773 1.00 97.44 91 ILE A O 1
ATOM 717 N N . ALA A 1 92 ? -5.299 -8.587 12.264 1.00 97.38 92 ALA A N 1
ATOM 718 C CA . ALA A 1 92 ? -6.044 -9.170 13.373 1.00 97.38 92 ALA A CA 1
ATOM 719 C C . ALA A 1 92 ? -7.162 -8.224 13.848 1.00 97.38 92 ALA A C 1
ATOM 721 O O . ALA A 1 92 ? -7.179 -7.038 13.509 1.00 97.38 92 ALA A O 1
ATOM 722 N N . ALA A 1 93 ? -8.109 -8.738 14.638 1.00 96.50 93 ALA A N 1
ATOM 723 C CA . ALA A 1 93 ? -9.225 -7.945 15.164 1.00 96.50 93 ALA A CA 1
ATOM 724 C C . ALA A 1 93 ? -8.763 -6.779 16.063 1.00 96.50 93 ALA A C 1
ATOM 726 O O . ALA A 1 93 ? -9.421 -5.744 16.108 1.00 96.50 93 ALA A O 1
ATOM 727 N N . ASP A 1 94 ? -7.613 -6.927 16.726 1.00 95.81 94 ASP A N 1
ATOM 728 C CA . ASP A 1 94 ? -6.972 -5.901 17.559 1.00 95.81 94 ASP A CA 1
ATOM 729 C C . ASP A 1 94 ? -6.057 -4.946 16.764 1.00 95.81 94 ASP A C 1
ATOM 731 O O . ASP A 1 94 ? -5.340 -4.138 17.351 1.00 95.81 94 ASP A O 1
ATOM 735 N N . GLY A 1 95 ? -6.049 -5.049 15.431 1.00 9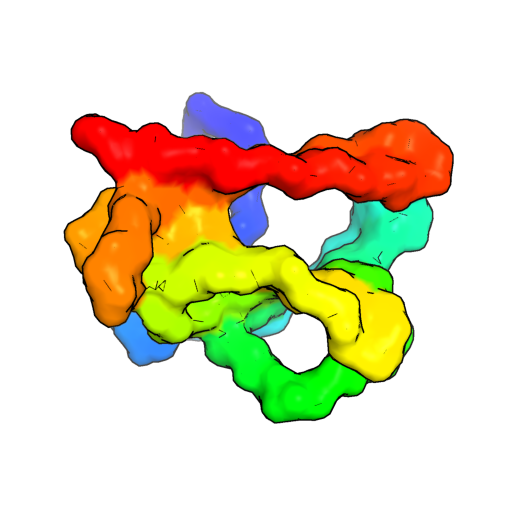6.06 95 GLY A N 1
ATOM 736 C CA . GLY A 1 95 ? -5.236 -4.215 14.549 1.00 96.06 95 GLY A CA 1
ATOM 737 C C . GLY A 1 95 ? -3.779 -4.662 14.404 1.00 96.06 95 GLY A C 1
ATOM 738 O O . GLY A 1 95 ? -3.020 -4.012 13.684 1.00 96.06 95 GLY A O 1
ATOM 739 N N . LYS A 1 96 ? -3.352 -5.774 15.025 1.00 97.38 96 LYS A N 1
ATOM 740 C CA . LYS A 1 96 ? -2.002 -6.310 14.786 1.00 97.38 96 LYS A CA 1
ATOM 741 C C . LYS A 1 96 ? -1.841 -6.750 13.335 1.00 97.38 96 LYS A C 1
ATOM 743 O O . LYS A 1 96 ? -2.702 -7.420 12.765 1.00 97.38 96 LYS A O 1
ATOM 748 N N . LEU A 1 97 ? -0.698 -6.392 12.759 1.00 97.88 97 LEU A N 1
ATOM 749 C CA . LEU A 1 97 ? -0.371 -6.638 11.361 1.00 97.88 97 LEU A CA 1
ATOM 750 C C . LEU A 1 97 ? 0.619 -7.792 11.230 1.00 97.88 97 LEU A C 1
ATOM 752 O O . LEU A 1 97 ? 1.646 -7.812 11.909 1.00 97.88 97 LEU A O 1
ATOM 756 N N . ARG A 1 98 ? 0.350 -8.713 10.303 1.00 97.94 98 ARG A N 1
ATOM 757 C CA . ARG A 1 98 ? 1.296 -9.759 9.901 1.00 97.94 98 ARG A CA 1
ATOM 758 C C . ARG A 1 98 ? 1.514 -9.704 8.396 1.00 97.94 98 ARG A C 1
ATOM 760 O O . ARG A 1 98 ? 0.622 -10.027 7.618 1.00 97.94 98 ARG A O 1
ATOM 767 N N . TRP A 1 99 ? 2.718 -9.303 8.001 1.00 97.62 99 TRP A N 1
ATOM 768 C CA . TRP A 1 99 ? 3.146 -9.238 6.605 1.00 97.62 99 TRP A CA 1
ATOM 769 C C . TRP A 1 99 ? 3.912 -10.497 6.207 1.00 97.62 99 TRP A C 1
ATOM 771 O O . TRP A 1 99 ? 4.826 -10.923 6.915 1.00 97.62 99 TRP A O 1
ATOM 781 N N . ARG A 1 100 ? 3.574 -11.068 5.050 1.00 97.50 100 ARG A N 1
ATOM 782 C CA . ARG A 1 100 ? 4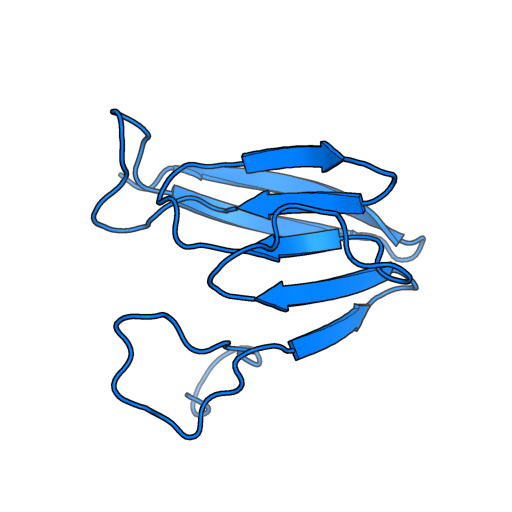.280 -12.209 4.465 1.00 97.50 100 ARG A CA 1
ATOM 783 C C . ARG A 1 100 ? 4.487 -11.990 2.974 1.00 97.50 100 ARG A C 1
ATOM 785 O O . ARG A 1 100 ? 3.522 -11.938 2.219 1.00 97.50 100 ARG A O 1
ATOM 792 N N . MET A 1 101 ? 5.747 -11.946 2.556 1.00 95.81 101 MET A N 1
ATOM 793 C CA . MET A 1 101 ? 6.118 -11.991 1.142 1.00 95.81 101 MET A CA 1
ATOM 794 C C . MET A 1 101 ? 5.920 -13.402 0.585 1.00 95.81 101 MET A C 1
ATOM 796 O O . MET A 1 101 ? 6.238 -14.388 1.252 1.00 95.81 101 MET A O 1
ATOM 800 N N . ILE A 1 102 ? 5.438 -13.489 -0.648 1.00 95.81 102 ILE A N 1
ATOM 801 C CA . ILE A 1 102 ? 5.280 -14.729 -1.402 1.00 95.81 102 ILE A CA 1
ATOM 802 C C . ILE A 1 102 ? 6.081 -14.565 -2.687 1.00 95.81 102 ILE A C 1
ATOM 804 O O . ILE A 1 102 ? 5.764 -13.715 -3.519 1.00 95.81 102 ILE A O 1
ATOM 808 N N . ALA A 1 103 ? 7.136 -15.362 -2.830 1.00 92.25 103 ALA A N 1
ATOM 809 C CA . ALA A 1 103 ? 7.898 -15.421 -4.068 1.00 92.25 103 ALA A CA 1
ATOM 810 C C . ALA A 1 103 ? 7.103 -16.198 -5.123 1.00 92.25 103 ALA A C 1
ATOM 812 O O . ALA A 1 103 ? 6.548 -17.259 -4.832 1.00 92.25 103 ALA A O 1
ATOM 813 N N . LEU A 1 104 ? 7.071 -15.667 -6.338 1.00 90.00 104 LEU A N 1
ATOM 814 C CA . LEU A 1 104 ? 6.507 -16.328 -7.504 1.00 90.00 104 LEU A CA 1
ATOM 815 C C . LEU A 1 104 ? 7.633 -17.091 -8.210 1.00 90.00 104 LEU A C 1
ATOM 817 O O . LEU A 1 104 ? 8.741 -16.568 -8.352 1.00 90.00 104 LEU A O 1
ATOM 821 N N . ARG A 1 105 ? 7.355 -18.340 -8.579 1.00 77.62 105 ARG A N 1
ATOM 822 C CA . ARG A 1 105 ? 8.249 -19.216 -9.342 1.00 77.62 105 ARG A CA 1
ATOM 823 C C . ARG A 1 105 ? 7.721 -19.377 -10.754 1.00 77.62 105 ARG A C 1
A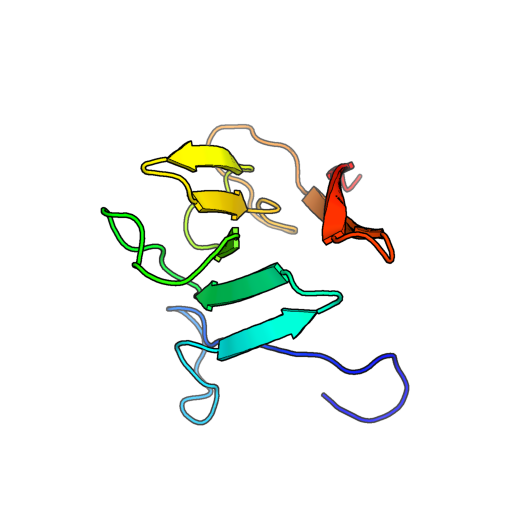TOM 825 O O . ARG A 1 105 ? 6.478 -19.399 -10.887 1.00 77.62 105 ARG A O 1
#

Foldseek 3Di:
DDDDDDDDQDADDPPDPPPPHHQWDWDADLNAIEIEHADDDPADDPPHAEYEYHDQLDFDFDDDPNHTYGYLHAQPDRPPPDARWGWDWDQDNNRDIDIDIDGDD

Sequence (105 aa):
LETIGPPVTSVRGNCDSNFEWPLIVDLKRNGVRFRLVHIPPERAPENIDVLLHGHTHLPRNERREGVLFLNPGCVTRPNRGAPASVANLEIAADGKLRWRMIALR

Mean predicted aligned error: 4.02 Å

Secondary structure (DSSP, 8-state):
--SSSS-------TT---TTS-SEEEEEETTEEEEEESS--SSPPTT-SEEEE-SS-S-EEEEETTEEEEE---SS--STTPPPEEEEEEE-TT--EEEEEEE--

Solvent-accessible surface area (backbone atoms only — not comparable to full-atom values): 6336 Å² total; per-residue (Å²): 138,88,84,89,72,80,91,81,88,76,50,34,45,100,83,55,86,60,78,87,45,42,56,62,48,79,47,77,55,54,88,40,31,36,35,38,28,25,70,70,70,96,64,69,70,82,96,42,47,31,39,41,31,48,81,67,22,47,66,41,83,47,78,44,94,83,22,36,38,37,20,48,28,17,75,84,70,34,36,96,84,45,66,26,20,42,57,50,77,46,69,41,84,87,39,53,75,47,80,43,82,41,78,60,130

Nearest PDB structures (foldseek):
  5xcj-assembly1_A  TM=7.176E-01  e=6.405E-05  Entamoeba histolytica
  6vac-assembly1_C  TM=6.321E-01  e=6.009E-05  Mus musculus
  6vab-assembly1_C  TM=6.131E-01  e=2.293E-04  Mus musculus
  6zeh-assembly2_B  TM=5.284E-01  e=5.8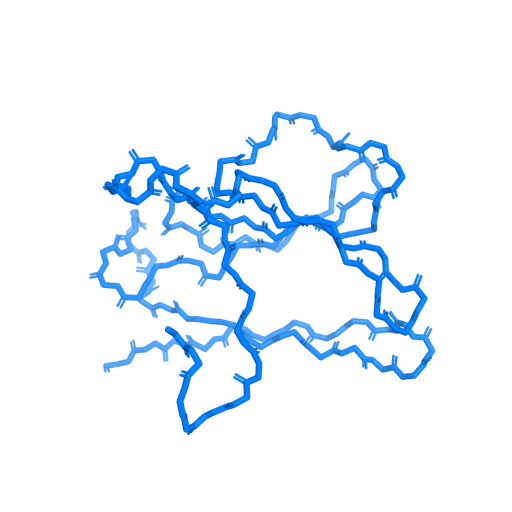51E-01  Homo sapiens
  4v0v-assembly2_C  TM=5.343E-01  e=9.745E-01  Mus musculus

Radius of gyration: 14.02 Å; Cα contacts (8 Å, |Δi|>4): 211; chains: 1; bounding box: 35×31×37 Å